Protein AF-A0A527H6I3-F1 (afdb_monomer_lite)

Sequence (97 aa):
QKAIYSLTEMAITLVPILSHLGAWGRVWLPVSEELSIRAELLEKGGPPMWDKFMDELRHEHLGKPLDTASGPSVRATLQAAYEALVASKALAADSAA

Structure (mmCIF, N/CA/C/O backbone):
data_AF-A0A527H6I3-F1
#
_entry.id   AF-A0A527H6I3-F1
#
loop_
_atom_site.group_PDB
_atom_site.id
_atom_site.type_symbol
_atom_site.label_atom_id
_atom_site.label_alt_id
_atom_site.label_comp_id
_atom_site.label_asym_id
_atom_site.label_entity_id
_atom_site.label_seq_id
_atom_site.pdbx_PDB_ins_code
_atom_site.Cartn_x
_atom_site.Cartn_y
_atom_site.Cartn_z
_atom_site.occupancy
_atom_site.B_iso_or_equiv
_atom_site.auth_seq_id
_atom_site.auth_comp_id
_atom_site.auth_asym_id
_atom_site.auth_atom_id
_atom_site.pdbx_PDB_model_num
ATOM 1 N N . GLN A 1 1 ? 12.894 14.609 23.660 1.00 70.81 1 GLN A N 1
ATOM 2 C CA . GLN A 1 1 ? 11.635 13.833 23.712 1.00 70.81 1 GLN A CA 1
ATOM 3 C C . GLN A 1 1 ? 11.277 13.429 22.280 1.00 70.81 1 GLN A C 1
ATOM 5 O O . GLN A 1 1 ? 11.290 14.309 21.431 1.00 70.81 1 GLN A O 1
ATOM 10 N N . LYS A 1 2 ? 11.068 12.137 21.972 1.00 81.56 2 LYS A N 1
ATOM 11 C CA . LYS A 1 2 ? 10.631 11.674 20.634 1.00 81.56 2 LYS A CA 1
ATOM 12 C C . LYS A 1 2 ? 9.108 11.523 20.635 1.00 81.56 2 LYS A C 1
ATOM 14 O O . LYS A 1 2 ? 8.581 10.867 21.527 1.00 81.56 2 LYS A O 1
ATOM 19 N N . ALA A 1 3 ? 8.430 12.124 19.661 1.00 86.38 3 ALA A N 1
ATOM 20 C CA . ALA A 1 3 ? 7.017 11.864 19.410 1.00 86.38 3 ALA A CA 1
ATOM 21 C C . ALA A 1 3 ? 6.875 10.598 18.553 1.00 86.38 3 ALA A C 1
ATOM 23 O O . ALA A 1 3 ? 7.660 10.390 17.626 1.00 86.38 3 ALA A O 1
ATOM 24 N N . ILE A 1 4 ? 5.889 9.760 18.871 1.00 87.44 4 ILE A N 1
ATOM 25 C CA . ILE A 1 4 ? 5.462 8.649 18.016 1.00 87.44 4 ILE A CA 1
ATOM 26 C C . ILE A 1 4 ? 4.257 9.150 17.221 1.00 87.44 4 ILE A C 1
ATOM 28 O O . ILE A 1 4 ? 3.296 9.641 17.811 1.00 87.44 4 ILE A O 1
ATOM 32 N N . TYR A 1 5 ? 4.330 9.049 15.896 1.00 92.62 5 TYR A N 1
ATOM 33 C CA . TYR A 1 5 ? 3.230 9.393 15.000 1.00 92.62 5 TYR A CA 1
ATOM 34 C C . TYR A 1 5 ? 2.532 8.118 14.537 1.00 92.62 5 TYR A C 1
ATOM 36 O O . TYR A 1 5 ? 3.191 7.172 14.106 1.00 92.62 5 TYR A O 1
ATOM 44 N N . SER A 1 6 ? 1.204 8.125 14.596 1.00 95.94 6 SER A N 1
ATOM 45 C CA . SER A 1 6 ? 0.355 7.015 14.169 1.00 95.94 6 SER A CA 1
ATOM 46 C C . SER A 1 6 ? -0.700 7.505 13.191 1.00 95.94 6 SER A C 1
ATOM 48 O O . SER A 1 6 ? -1.178 8.637 13.294 1.00 95.94 6 SER A O 1
ATOM 50 N N . LEU A 1 7 ? -1.077 6.642 12.249 1.00 98.00 7 LEU A N 1
ATOM 51 C CA . LEU A 1 7 ? -2.217 6.899 11.380 1.00 98.00 7 LEU A CA 1
ATOM 52 C C . LEU A 1 7 ? -3.521 6.867 12.180 1.00 98.00 7 LEU A C 1
ATOM 54 O O . LEU A 1 7 ? -3.662 6.107 13.136 1.00 98.00 7 LEU A O 1
ATOM 58 N N . THR A 1 8 ? -4.485 7.681 11.759 1.00 98.44 8 THR A N 1
ATOM 59 C CA . THR A 1 8 ? -5.871 7.593 12.227 1.00 98.44 8 THR A CA 1
ATOM 60 C C . THR A 1 8 ? -6.647 6.600 11.367 1.00 98.44 8 THR A C 1
ATOM 62 O O . THR A 1 8 ? -6.274 6.343 10.222 1.00 98.44 8 THR A O 1
ATOM 65 N N . GLU A 1 9 ? -7.780 6.110 11.872 1.00 98.44 9 GLU A N 1
ATOM 66 C CA . GLU A 1 9 ? -8.712 5.304 11.068 1.00 98.44 9 GLU A CA 1
ATOM 67 C C . GLU A 1 9 ? -9.101 6.030 9.767 1.00 98.44 9 GLU A C 1
ATOM 69 O O . GLU A 1 9 ? -9.089 5.437 8.696 1.00 98.44 9 GLU A O 1
ATOM 74 N N . MET A 1 10 ? -9.338 7.345 9.841 1.00 98.56 10 MET A N 1
ATOM 75 C CA . MET A 1 10 ? -9.664 8.180 8.680 1.00 98.56 10 MET A CA 1
ATOM 76 C C . MET A 1 10 ? -8.550 8.208 7.623 1.00 98.56 10 MET A C 1
ATOM 78 O O . MET A 1 10 ? -8.845 8.282 6.438 1.00 98.56 10 MET A O 1
ATOM 82 N N . ALA A 1 11 ? -7.277 8.171 8.025 1.00 98.50 11 ALA A N 1
ATOM 83 C CA . ALA A 1 11 ? -6.170 8.105 7.073 1.00 98.50 11 ALA A CA 1
ATOM 84 C C . ALA A 1 11 ? -6.034 6.702 6.461 1.00 98.50 11 ALA A C 1
ATOM 86 O O . ALA A 1 11 ? -5.737 6.574 5.276 1.00 98.50 11 ALA A O 1
ATOM 87 N N . ILE A 1 12 ? -6.274 5.653 7.253 1.00 98.69 12 ILE A N 1
ATOM 88 C CA . ILE A 1 12 ? -6.196 4.259 6.798 1.00 98.69 12 ILE A CA 1
ATOM 89 C C . ILE A 1 12 ? -7.254 3.973 5.726 1.00 98.69 12 ILE A C 1
ATOM 91 O O . ILE A 1 12 ? -6.946 3.341 4.718 1.00 98.69 12 ILE A O 1
ATOM 95 N N . THR A 1 13 ? -8.472 4.500 5.869 1.00 98.50 13 THR A N 1
ATOM 96 C CA . THR A 1 13 ? -9.549 4.293 4.884 1.00 98.50 13 THR A CA 1
ATOM 97 C C . THR A 1 13 ? -9.299 4.962 3.526 1.00 98.50 13 THR A C 1
ATOM 99 O O . THR A 1 13 ? -10.050 4.721 2.582 1.00 98.50 13 THR A O 1
ATOM 102 N N . LEU A 1 14 ? -8.226 5.751 3.375 1.00 98.69 14 LEU A N 1
ATOM 103 C CA . LEU A 1 14 ? -7.808 6.321 2.088 1.00 98.69 14 LEU A CA 1
ATOM 104 C C . LEU A 1 14 ? -7.005 5.344 1.213 1.00 98.69 14 LEU A C 1
ATOM 106 O O . LEU A 1 14 ? -6.750 5.661 0.051 1.00 98.69 14 LEU A O 1
ATOM 110 N N . VAL A 1 15 ? -6.615 4.165 1.715 1.00 98.44 15 VAL A N 1
ATOM 111 C CA . VAL A 1 15 ? -5.819 3.177 0.957 1.00 98.44 15 VAL A CA 1
ATOM 112 C C . VAL A 1 15 ? -6.402 2.847 -0.431 1.00 98.44 15 VAL A C 1
ATOM 114 O O . VAL A 1 15 ? -5.629 2.868 -1.396 1.00 98.44 15 VAL A O 1
ATOM 117 N N . PRO A 1 16 ? -7.719 2.612 -0.611 1.00 98.44 16 PRO A N 1
ATOM 118 C CA . PRO A 1 16 ? -8.290 2.379 -1.941 1.00 98.44 16 PRO A CA 1
ATOM 119 C C . PRO A 1 16 ? -8.095 3.566 -2.897 1.00 98.44 16 PRO A C 1
ATOM 121 O O . PRO A 1 16 ? -7.742 3.387 -4.062 1.00 98.44 16 PRO A O 1
ATOM 124 N N . ILE A 1 17 ? -8.252 4.796 -2.398 1.00 98.44 17 ILE A N 1
ATOM 125 C CA . ILE A 1 17 ? -8.091 6.024 -3.193 1.00 98.44 17 ILE A CA 1
ATOM 126 C C . ILE A 1 17 ? -6.634 6.177 -3.636 1.00 98.44 17 ILE A C 1
ATOM 128 O O . ILE A 1 17 ? -6.366 6.448 -4.806 1.00 98.44 17 ILE A O 1
ATOM 132 N N . LEU A 1 18 ? -5.687 5.951 -2.722 1.00 98.12 18 LEU A N 1
ATOM 133 C CA . LEU A 1 18 ? -4.256 5.989 -3.031 1.00 98.12 18 LEU A CA 1
ATOM 134 C C . LEU A 1 18 ? -3.859 4.895 -4.031 1.00 98.12 18 LEU A C 1
ATOM 136 O O . LEU A 1 18 ? -3.037 5.144 -4.911 1.00 98.12 18 LEU A O 1
ATOM 140 N N . SER A 1 19 ? -4.472 3.712 -3.936 1.00 97.75 19 SER A N 1
ATOM 141 C CA . SER A 1 19 ? -4.239 2.605 -4.871 1.00 97.75 19 SER A CA 1
ATOM 142 C C . SER A 1 19 ? -4.701 2.964 -6.284 1.00 97.75 19 SER A C 1
ATOM 144 O O . SER A 1 19 ? -3.944 2.794 -7.240 1.00 97.75 19 SER A O 1
ATOM 146 N N . HIS A 1 20 ? -5.891 3.556 -6.424 1.00 98.12 20 HIS A N 1
ATOM 147 C CA . HIS A 1 20 ? -6.372 4.066 -7.710 1.00 98.12 20 HIS A CA 1
ATOM 148 C C . HIS A 1 20 ? -5.519 5.217 -8.254 1.00 98.12 20 HIS A C 1
ATOM 150 O O . HIS A 1 20 ? -5.236 5.254 -9.451 1.00 98.12 20 HIS A O 1
ATOM 156 N 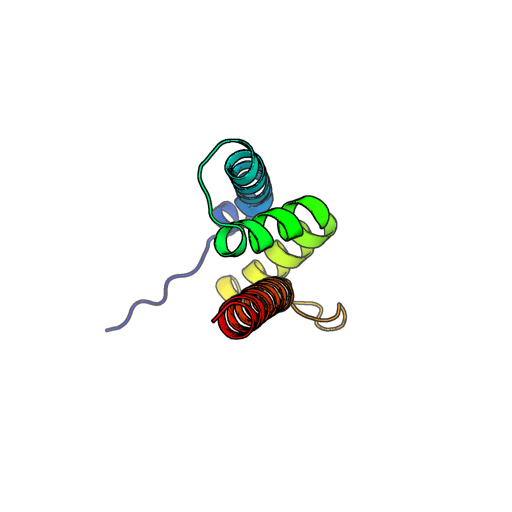N . LEU A 1 21 ? -5.070 6.135 -7.394 1.00 97.75 21 LEU A N 1
ATOM 157 C CA . LEU A 1 21 ? -4.199 7.235 -7.805 1.00 97.75 21 LEU A CA 1
ATOM 158 C C . LEU A 1 21 ? -2.852 6.719 -8.327 1.00 97.75 21 LEU A C 1
ATOM 160 O O . LEU A 1 21 ? -2.376 7.180 -9.363 1.00 97.75 21 LEU A O 1
ATOM 164 N N . GLY A 1 22 ? -2.259 5.736 -7.645 1.00 95.62 22 GLY A N 1
ATOM 165 C CA . GLY A 1 22 ? -1.040 5.069 -8.104 1.00 95.62 22 GLY A CA 1
ATOM 166 C C . GLY A 1 22 ? -1.245 4.342 -9.433 1.00 95.62 22 GLY A C 1
ATOM 167 O O . GLY A 1 22 ? -0.381 4.402 -10.308 1.00 95.62 22 GLY A O 1
ATOM 168 N N . ALA A 1 23 ? -2.405 3.707 -9.615 1.00 95.81 23 ALA A N 1
ATOM 169 C CA . ALA A 1 23 ? -2.747 3.025 -10.856 1.00 95.81 23 ALA A CA 1
ATOM 170 C C . ALA A 1 23 ? -2.860 3.974 -12.048 1.00 95.81 23 ALA A C 1
ATOM 172 O O . ALA A 1 23 ? -2.250 3.742 -13.091 1.00 95.81 23 ALA A O 1
ATOM 173 N N . TRP A 1 24 ? -3.570 5.085 -11.861 1.00 97.44 24 TRP A N 1
ATOM 174 C CA . TRP A 1 24 ? 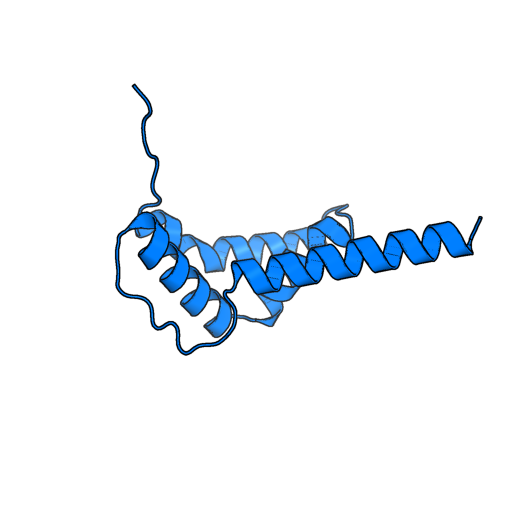-3.609 6.168 -12.833 1.00 97.44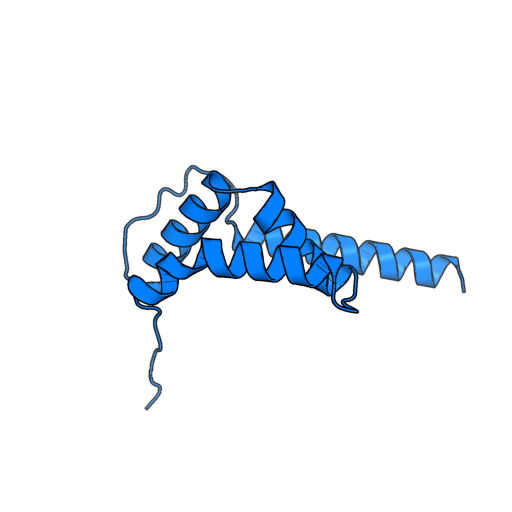 24 TRP A CA 1
ATOM 175 C C . TRP A 1 24 ? -2.198 6.702 -13.124 1.00 97.44 24 TRP A C 1
ATOM 177 O O . TRP A 1 24 ? -1.804 6.811 -14.284 1.00 97.44 24 TRP A O 1
ATOM 187 N N . GLY A 1 25 ? -1.406 6.967 -12.081 1.00 95.75 25 GLY A N 1
ATOM 188 C CA . GLY A 1 25 ? -0.065 7.532 -12.214 1.00 95.75 25 GLY A CA 1
ATOM 189 C C . GLY A 1 25 ? 0.857 6.677 -13.082 1.00 95.75 25 GLY A C 1
ATOM 190 O O . GLY A 1 25 ? 1.565 7.222 -13.923 1.00 95.75 25 GLY A O 1
ATOM 191 N N . ARG A 1 26 ? 0.795 5.344 -12.957 1.00 95.19 26 ARG A N 1
ATOM 192 C CA . ARG A 1 26 ? 1.633 4.446 -13.769 1.00 95.19 26 ARG A CA 1
ATOM 193 C C . ARG A 1 26 ? 1.322 4.488 -15.265 1.00 95.19 26 ARG A C 1
ATOM 195 O O . ARG A 1 26 ? 2.189 4.174 -16.069 1.00 95.19 26 ARG A O 1
ATOM 202 N N . VAL A 1 27 ? 0.083 4.817 -15.632 1.00 94.56 27 VAL A N 1
ATOM 203 C CA . VAL A 1 27 ? -0.356 4.870 -17.035 1.00 94.56 27 VAL A CA 1
ATOM 204 C C . VAL A 1 27 ? -0.024 6.224 -17.663 1.00 94.56 27 VAL A C 1
ATOM 206 O O . VAL A 1 27 ? 0.284 6.286 -18.849 1.00 94.56 27 VAL A O 1
ATOM 209 N N . TRP A 1 28 ? -0.091 7.306 -16.883 1.00 96.44 28 TRP A N 1
ATOM 210 C CA . TRP A 1 28 ? -0.103 8.670 -17.424 1.00 96.44 28 TRP A CA 1
ATOM 211 C C . TRP A 1 28 ? 1.130 9.516 -17.096 1.00 96.44 28 TRP A C 1
ATOM 213 O O . TRP A 1 28 ? 1.329 10.552 -17.729 1.00 96.44 28 TRP A O 1
ATOM 223 N N . LEU A 1 29 ? 1.952 9.117 -16.123 1.00 95.94 29 LEU A N 1
ATOM 224 C CA . LEU A 1 29 ? 3.142 9.863 -15.705 1.00 95.94 29 LEU A CA 1
ATOM 225 C C . LEU A 1 29 ? 4.431 9.127 -16.103 1.00 95.94 29 LEU A C 1
ATOM 227 O O . LEU A 1 29 ? 4.430 7.901 -16.208 1.00 95.94 29 LEU A O 1
ATOM 231 N N . PRO A 1 30 ? 5.557 9.844 -16.292 1.00 92.56 30 PRO A N 1
ATOM 232 C CA . PRO A 1 30 ? 6.845 9.238 -16.627 1.00 92.56 30 PRO A CA 1
ATOM 233 C C . PRO A 1 30 ? 7.494 8.599 -15.387 1.00 92.56 30 PRO A C 1
ATOM 235 O O . PRO A 1 30 ? 8.479 9.102 -14.849 1.00 92.56 30 PRO A O 1
ATOM 238 N N . VAL A 1 31 ? 6.918 7.503 -14.897 1.00 89.94 31 VAL A N 1
ATOM 239 C CA . VAL A 1 31 ? 7.429 6.736 -13.754 1.00 89.94 31 VAL A CA 1
ATOM 240 C C . VAL A 1 31 ? 8.249 5.537 -14.225 1.00 89.94 31 VAL A C 1
ATOM 242 O O . VAL A 1 31 ? 7.928 4.900 -15.226 1.00 89.94 31 VAL A O 1
ATOM 245 N N . SER A 1 32 ? 9.328 5.213 -13.507 1.00 88.81 32 SER A N 1
ATOM 246 C CA . SER A 1 32 ? 10.100 4.005 -13.803 1.00 88.81 32 SER A CA 1
ATOM 247 C C . SER A 1 32 ? 9.317 2.751 -13.409 1.00 88.81 32 SER A C 1
ATOM 249 O O . SER A 1 32 ? 8.468 2.770 -12.514 1.00 88.81 32 SER A O 1
ATOM 251 N N . GLU A 1 33 ? 9.634 1.632 -14.053 1.00 86.06 33 GLU A N 1
ATOM 252 C CA . GLU A 1 33 ? 9.031 0.327 -13.756 1.00 86.06 33 GLU A CA 1
ATOM 253 C C . GLU A 1 33 ? 9.203 -0.066 -12.275 1.00 86.06 33 GLU A C 1
ATOM 255 O O . GLU A 1 33 ? 8.258 -0.505 -11.625 1.00 86.06 33 GLU A O 1
ATOM 260 N N . GLU A 1 34 ? 10.385 0.195 -11.703 1.00 87.81 34 GLU A N 1
ATOM 261 C CA . GLU A 1 34 ? 10.710 -0.076 -10.293 1.00 87.81 34 GLU A CA 1
ATOM 262 C C . GLU A 1 34 ? 9.817 0.700 -9.328 1.00 87.81 34 GLU A C 1
ATOM 264 O O . GLU A 1 34 ? 9.387 0.170 -8.306 1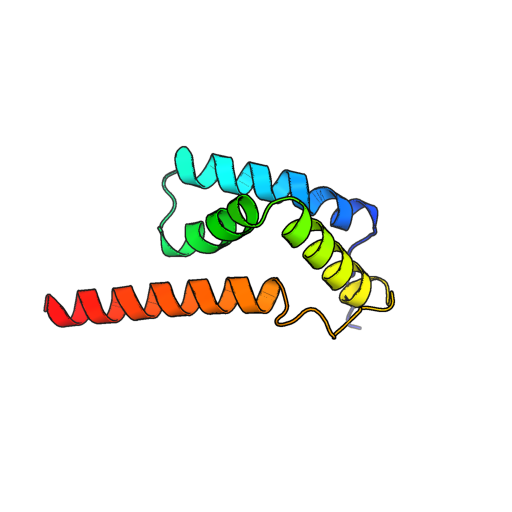.00 87.81 34 GLU A O 1
ATOM 269 N N . LEU A 1 35 ? 9.489 1.948 -9.664 1.00 85.31 35 LEU A N 1
ATOM 270 C CA . LEU A 1 35 ? 8.583 2.767 -8.864 1.00 85.31 35 LEU A CA 1
ATOM 271 C C . LEU A 1 35 ? 7.107 2.414 -9.113 1.00 85.31 35 LEU A C 1
ATOM 273 O O . LEU A 1 35 ? 6.254 2.730 -8.283 1.00 85.31 35 LEU A O 1
ATOM 277 N N . SER A 1 36 ? 6.805 1.721 -10.214 1.00 93.62 36 SER A N 1
ATOM 278 C CA . SER A 1 36 ? 5.442 1.384 -10.641 1.00 93.62 36 SER A CA 1
ATOM 279 C C . SER A 1 36 ? 4.955 0.023 -10.146 1.00 93.62 36 SER A C 1
ATOM 281 O O . SER A 1 36 ? 3.754 -0.140 -9.927 1.00 93.62 36 SER A O 1
ATOM 283 N N . ILE A 1 37 ? 5.854 -0.941 -9.913 1.00 96.19 37 ILE A N 1
ATOM 284 C CA . ILE A 1 37 ? 5.483 -2.335 -9.603 1.00 96.19 37 ILE A CA 1
ATOM 285 C C . ILE A 1 37 ? 4.585 -2.463 -8.367 1.00 96.19 37 ILE A C 1
ATOM 287 O O . ILE A 1 37 ? 3.639 -3.249 -8.344 1.00 96.19 37 ILE A O 1
ATOM 291 N N . ARG A 1 38 ? 4.814 -1.640 -7.338 1.00 96.31 38 ARG A N 1
ATOM 292 C CA . ARG A 1 38 ? 3.984 -1.655 -6.123 1.00 96.31 38 ARG A CA 1
ATOM 293 C C . ARG A 1 38 ? 2.575 -1.139 -6.393 1.00 96.31 38 ARG A C 1
ATOM 295 O O . ARG A 1 38 ? 1.611 -1.705 -5.888 1.00 96.31 38 ARG A O 1
ATOM 302 N N . ALA A 1 39 ? 2.461 -0.083 -7.199 1.00 95.81 39 ALA A N 1
ATOM 303 C CA . ALA A 1 39 ? 1.172 0.457 -7.607 1.00 95.81 39 ALA A CA 1
ATOM 304 C C . ALA A 1 39 ? 0.415 -0.535 -8.501 1.00 95.81 39 ALA A C 1
ATOM 306 O O . ALA A 1 39 ? -0.800 -0.659 -8.386 1.00 95.81 39 ALA A O 1
ATOM 307 N N . GLU A 1 40 ? 1.109 -1.252 -9.387 1.00 96.56 40 GLU A N 1
ATOM 308 C CA . GLU A 1 40 ? 0.540 -2.340 -10.193 1.00 96.56 40 GLU A CA 1
ATOM 309 C C . GLU A 1 40 ? -0.018 -3.475 -9.335 1.00 96.56 40 GLU A C 1
ATOM 311 O O . GLU A 1 40 ? -1.170 -3.870 -9.511 1.00 96.56 40 GLU A O 1
ATOM 316 N N . LEU A 1 41 ? 0.759 -3.963 -8.368 1.00 97.50 41 LEU A N 1
ATOM 317 C CA . LEU A 1 41 ? 0.313 -5.035 -7.482 1.00 97.50 41 LEU A CA 1
ATOM 318 C C . LEU A 1 41 ? -0.856 -4.618 -6.595 1.00 97.50 41 LEU A C 1
ATOM 320 O O . LEU A 1 41 ? -1.792 -5.398 -6.443 1.00 97.50 41 LEU A O 1
ATOM 324 N N . LEU A 1 42 ? -0.836 -3.398 -6.049 1.00 96.75 42 LEU A N 1
ATOM 325 C CA . LEU A 1 42 ? -1.965 -2.880 -5.277 1.00 96.75 42 LEU A CA 1
ATOM 326 C C . LEU A 1 42 ? -3.239 -2.815 -6.122 1.00 96.75 42 LEU A C 1
ATOM 328 O O . LEU A 1 42 ? -4.283 -3.251 -5.657 1.00 96.75 42 LEU A O 1
ATOM 332 N N . GLU A 1 43 ? -3.180 -2.326 -7.361 1.00 96.81 43 GLU A N 1
ATOM 333 C CA . GLU A 1 43 ? -4.359 -2.317 -8.237 1.00 96.81 43 GLU A CA 1
ATOM 334 C C . GLU A 1 43 ? -4.856 -3.730 -8.556 1.00 96.81 43 GLU A C 1
ATOM 336 O O . GLU A 1 43 ? -6.043 -4.002 -8.393 1.00 96.81 43 GLU A O 1
ATOM 341 N N . LYS A 1 44 ? -3.964 -4.632 -8.988 1.00 97.50 44 LYS A N 1
ATOM 342 C CA . LYS A 1 44 ? -4.330 -6.007 -9.366 1.00 97.50 44 LYS A CA 1
ATOM 343 C C . LYS A 1 44 ? -4.850 -6.821 -8.183 1.00 97.50 44 LYS A C 1
ATOM 345 O O . LYS A 1 44 ? -5.728 -7.658 -8.364 1.00 97.50 44 LYS A O 1
ATOM 350 N N . GLY A 1 45 ? -4.315 -6.579 -6.986 1.00 96.50 45 GLY A N 1
ATOM 351 C CA . GLY A 1 45 ? -4.774 -7.205 -5.748 1.00 96.50 45 GLY A CA 1
ATOM 352 C C . GLY A 1 45 ? -6.169 -6.746 -5.321 1.00 96.50 45 GLY A C 1
ATOM 353 O O . GLY A 1 45 ? -6.874 -7.498 -4.647 1.00 96.50 45 GLY A O 1
ATOM 354 N N . GLY A 1 46 ? -6.582 -5.547 -5.745 1.00 97.69 46 GLY A N 1
ATOM 355 C CA . GLY A 1 46 ? -7.942 -5.041 -5.593 1.00 97.69 46 GLY A CA 1
ATOM 356 C C . GLY A 1 46 ? -8.432 -4.958 -4.140 1.00 97.69 46 GLY A C 1
ATOM 357 O O . GLY A 1 46 ? -7.627 -4.979 -3.202 1.00 97.69 46 GLY A O 1
ATOM 358 N N . PRO A 1 47 ? -9.764 -4.895 -3.937 1.00 97.94 47 PRO A N 1
ATOM 359 C CA . PRO A 1 47 ? -10.364 -4.739 -2.614 1.00 97.94 47 PRO A CA 1
ATOM 360 C C . PRO A 1 47 ? -9.864 -5.734 -1.553 1.00 97.94 47 PRO A C 1
ATOM 362 O O . PRO A 1 47 ? -9.510 -5.271 -0.473 1.00 97.94 47 PRO A O 1
ATOM 365 N N . PRO A 1 48 ? -9.702 -7.048 -1.830 1.00 96.31 48 PRO A N 1
ATOM 366 C CA . PRO A 1 48 ? -9.204 -7.985 -0.818 1.00 96.31 48 PRO A CA 1
ATOM 367 C C . PRO A 1 48 ? -7.798 -7.648 -0.302 1.00 96.31 48 PRO A C 1
ATOM 369 O O . PRO A 1 48 ? -7.524 -7.761 0.893 1.00 96.31 48 PRO A O 1
ATOM 372 N N . MET A 1 49 ? -6.894 -7.216 -1.189 1.00 97.12 49 MET A N 1
ATOM 373 C CA . MET A 1 49 ? -5.547 -6.806 -0.787 1.00 97.12 49 MET A CA 1
ATOM 374 C C . MET A 1 49 ? -5.569 -5.474 -0.033 1.00 97.12 49 MET A C 1
ATOM 376 O O . MET A 1 49 ? -4.786 -5.291 0.897 1.00 97.12 49 MET A O 1
ATOM 380 N N . TRP A 1 50 ? -6.461 -4.551 -0.402 1.00 97.88 50 TRP A N 1
ATOM 381 C CA . TRP A 1 50 ? -6.614 -3.273 0.297 1.00 97.88 50 TRP A CA 1
ATOM 382 C C . TRP A 1 50 ? -7.187 -3.457 1.694 1.00 97.88 50 TRP A C 1
ATOM 384 O O . TRP A 1 50 ? -6.674 -2.843 2.623 1.00 97.88 50 TRP A O 1
ATOM 394 N N . ASP A 1 51 ? -8.190 -4.319 1.858 1.00 97.38 51 ASP A N 1
ATOM 395 C CA . ASP A 1 51 ? -8.785 -4.639 3.156 1.00 97.38 51 ASP A CA 1
ATOM 396 C C . ASP A 1 51 ? -7.738 -5.240 4.089 1.00 97.38 51 ASP A C 1
ATOM 398 O O . ASP A 1 51 ? -7.518 -4.723 5.186 1.00 97.38 51 ASP A O 1
ATOM 402 N N . LYS A 1 52 ? -6.982 -6.231 3.596 1.00 97.00 52 LYS A N 1
ATOM 403 C CA . LYS A 1 52 ? -5.841 -6.789 4.325 1.00 97.00 52 LYS A CA 1
ATOM 404 C C . LYS A 1 52 ? -4.825 -5.709 4.701 1.00 97.00 52 LYS A C 1
ATOM 406 O O . LYS A 1 52 ? -4.347 -5.678 5.832 1.00 97.00 52 LYS A O 1
ATOM 411 N N . PHE A 1 53 ? -4.494 -4.807 3.776 1.00 97.56 53 PHE A N 1
ATOM 412 C CA . PHE A 1 53 ? -3.524 -3.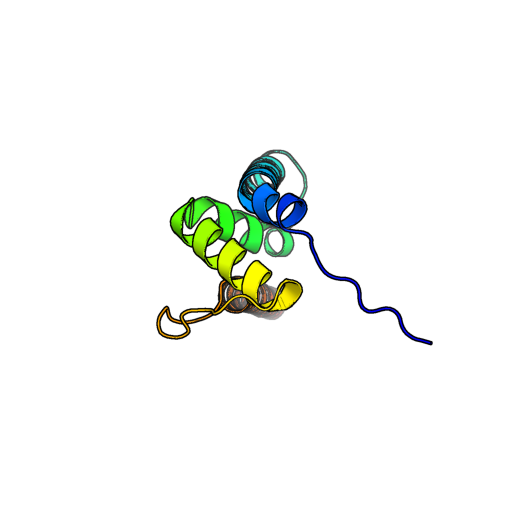752 4.053 1.00 97.56 53 PHE A CA 1
ATOM 413 C C . PHE A 1 53 ? -4.039 -2.759 5.101 1.00 97.56 53 PHE A C 1
ATOM 415 O O . PHE A 1 53 ? -3.296 -2.355 5.993 1.00 97.56 53 PHE A O 1
ATOM 422 N N . MET A 1 54 ? -5.315 -2.383 5.031 1.00 98.19 54 MET A N 1
ATOM 423 C CA . MET A 1 54 ? -5.944 -1.534 6.036 1.00 98.19 54 MET A CA 1
ATOM 424 C C . MET A 1 54 ? -5.946 -2.210 7.410 1.00 98.19 54 MET A C 1
ATOM 426 O O . MET A 1 54 ? -5.639 -1.548 8.398 1.00 98.19 54 MET A O 1
ATOM 430 N N . ASP A 1 55 ? -6.205 -3.515 7.490 1.00 97.75 55 ASP A N 1
ATOM 431 C CA . ASP A 1 55 ? -6.142 -4.264 8.750 1.00 97.75 55 ASP A CA 1
ATOM 432 C C . ASP A 1 55 ? -4.721 -4.331 9.321 1.00 97.75 55 ASP A C 1
ATOM 434 O O . ASP A 1 55 ? -4.526 -4.098 10.517 1.00 97.75 55 ASP A O 1
ATOM 438 N N . GLU A 1 56 ? -3.710 -4.538 8.473 1.00 97.50 56 GLU A N 1
ATOM 439 C CA . GLU A 1 56 ? -2.299 -4.447 8.868 1.00 97.50 56 GLU A CA 1
ATOM 440 C C . GLU A 1 56 ? -1.954 -3.055 9.427 1.00 97.50 56 GLU A C 1
ATOM 442 O O . GLU A 1 56 ? -1.310 -2.945 10.473 1.00 97.50 56 GLU A O 1
ATOM 447 N N . LEU A 1 57 ? -2.426 -1.979 8.786 1.00 97.75 57 LEU A N 1
ATOM 448 C CA . LEU A 1 57 ? -2.210 -0.607 9.261 1.00 97.75 57 LEU A CA 1
ATOM 449 C C . LEU A 1 57 ? -2.949 -0.324 10.574 1.00 97.75 57 LEU A C 1
ATOM 451 O O . LEU A 1 57 ? -2.409 0.352 11.450 1.00 97.75 57 LEU A O 1
ATOM 455 N N . ARG A 1 58 ? -4.167 -0.846 10.749 1.00 98.00 58 ARG A N 1
ATOM 456 C CA . ARG A 1 58 ? -4.918 -0.734 12.009 1.00 98.00 58 ARG A CA 1
ATOM 457 C C . ARG A 1 58 ? -4.213 -1.468 13.141 1.00 98.00 58 ARG A C 1
ATOM 459 O O . ARG A 1 58 ? -4.201 -0.976 14.270 1.00 98.00 58 ARG A O 1
ATOM 466 N N . HIS A 1 59 ? -3.618 -2.620 12.859 1.00 96.88 59 HIS A N 1
ATOM 467 C CA . HIS A 1 59 ? -2.802 -3.333 13.829 1.00 96.88 59 HIS A CA 1
ATOM 468 C C . HIS A 1 59 ? -1.578 -2.510 14.242 1.00 96.88 59 HIS A C 1
ATOM 470 O O . HIS A 1 59 ? -1.391 -2.252 15.431 1.00 96.88 59 HIS A O 1
ATOM 476 N N . GLU A 1 60 ? -0.808 -2.025 13.265 1.00 95.88 60 GLU A N 1
ATOM 477 C CA . GLU A 1 60 ? 0.435 -1.277 13.494 1.00 95.88 60 GLU A CA 1
ATOM 478 C C . GLU A 1 60 ? 0.201 0.069 14.200 1.00 95.88 60 GLU A C 1
ATOM 480 O O . GLU A 1 60 ? 0.951 0.433 15.106 1.00 95.88 60 GLU A O 1
ATOM 485 N N . HIS A 1 61 ? -0.840 0.813 13.816 1.00 97.31 61 HIS A N 1
ATOM 486 C CA . HIS A 1 61 ? -1.037 2.193 14.273 1.00 97.31 61 HIS A CA 1
ATOM 487 C C . HIS A 1 61 ? -2.090 2.361 15.370 1.00 97.31 61 HIS A C 1
ATOM 489 O O . HIS A 1 61 ? -2.003 3.323 16.135 1.00 97.31 61 HIS A O 1
ATOM 495 N N . LEU A 1 62 ? -3.074 1.457 15.452 1.00 97.44 62 LEU A N 1
ATOM 496 C CA . LEU A 1 62 ? -4.215 1.557 16.373 1.00 97.44 62 LEU A CA 1
ATOM 497 C C . LEU A 1 62 ? -4.294 0.390 17.373 1.00 97.44 62 LEU A C 1
ATOM 499 O O . LEU A 1 62 ? -5.216 0.361 18.190 1.00 97.44 62 LEU A O 1
ATOM 503 N N . GLY A 1 63 ? -3.368 -0.577 17.318 1.00 96.25 63 GLY A N 1
ATOM 504 C CA . GLY A 1 63 ? -3.326 -1.724 18.233 1.00 96.25 63 GLY A CA 1
ATOM 505 C C . GLY A 1 63 ? -4.487 -2.708 18.061 1.00 96.25 63 GLY A C 1
ATOM 506 O O . GLY A 1 63 ? -4.811 -3.452 18.988 1.00 96.25 63 GLY A O 1
ATOM 507 N N . LYS A 1 64 ? -5.155 -2.703 16.901 1.00 96.81 64 LYS A N 1
ATOM 508 C CA . LYS A 1 64 ? -6.221 -3.666 16.594 1.00 96.81 64 LYS A CA 1
ATOM 509 C C . LYS A 1 64 ? -5.635 -5.079 16.449 1.00 96.81 64 LYS A C 1
ATOM 511 O O . LYS A 1 64 ? -4.491 -5.214 16.022 1.00 96.81 64 LYS A O 1
ATOM 516 N N . PRO A 1 65 ? -6.373 -6.143 16.801 1.00 94.50 65 PRO A N 1
ATOM 517 C CA . PRO A 1 65 ? -5.914 -7.503 16.533 1.00 94.50 65 PRO A CA 1
ATOM 518 C C . PRO A 1 65 ? -5.787 -7.731 15.020 1.00 94.50 65 PRO A C 1
ATOM 520 O O . PRO A 1 65 ? -6.611 -7.233 14.255 1.00 94.50 65 PRO A O 1
ATOM 523 N N . LEU A 1 66 ? -4.769 -8.487 14.610 1.00 92.88 66 LEU A N 1
ATOM 524 C CA . LEU A 1 66 ? -4.547 -8.899 13.225 1.00 92.88 66 LEU A CA 1
ATOM 525 C C . LEU A 1 66 ? -4.598 -10.420 13.140 1.00 92.88 66 LEU A C 1
ATOM 527 O O . LEU A 1 66 ? -3.986 -11.099 13.967 1.00 92.88 66 LEU A O 1
ATOM 531 N N . ASP A 1 67 ? -5.280 -10.946 12.128 1.00 84.81 67 ASP A N 1
ATOM 532 C CA . ASP A 1 67 ? -5.193 -12.365 11.806 1.00 84.81 67 ASP A CA 1
ATOM 533 C C . ASP A 1 67 ? -3.896 -12.652 11.034 1.00 84.81 67 ASP A C 1
ATOM 535 O O . ASP A 1 67 ? -3.751 -12.333 9.851 1.00 84.81 67 ASP A O 1
ATOM 539 N N . THR A 1 68 ? -2.932 -13.261 11.720 1.00 78.00 68 THR A N 1
ATOM 540 C CA . THR A 1 68 ? -1.618 -13.597 11.162 1.00 78.00 68 THR A CA 1
ATOM 541 C C . THR A 1 68 ? -1.622 -14.876 10.323 1.00 78.00 68 THR A C 1
ATOM 543 O O . THR A 1 68 ? -0.606 -15.190 9.702 1.00 78.00 68 THR A O 1
ATOM 546 N N . ALA A 1 69 ? -2.742 -15.604 10.241 1.00 77.50 69 ALA A N 1
ATOM 547 C CA . ALA A 1 69 ? -2.842 -16.823 9.438 1.00 77.50 69 ALA A CA 1
ATOM 548 C C . ALA A 1 69 ? -2.902 -16.554 7.920 1.00 77.50 69 ALA A C 1
ATOM 550 O O . ALA A 1 69 ? -2.721 -17.467 7.115 1.00 77.50 69 ALA A O 1
ATOM 551 N N . SER A 1 70 ? -3.108 -15.301 7.505 1.00 74.75 70 SER A N 1
ATOM 552 C CA . SER A 1 70 ? -3.425 -14.914 6.122 1.00 74.75 70 SER A CA 1
ATOM 553 C C . SER A 1 70 ? -2.212 -14.777 5.175 1.00 74.75 70 SER A C 1
ATOM 555 O O . SER A 1 70 ? -2.270 -14.040 4.184 1.00 74.75 70 SER A O 1
ATOM 557 N N . GLY A 1 71 ? -1.100 -15.466 5.449 1.00 85.75 71 GLY A N 1
ATOM 558 C CA . GLY A 1 71 ? 0.113 -15.437 4.618 1.00 85.75 71 GLY A CA 1
ATOM 559 C C . GLY A 1 71 ? 0.953 -14.152 4.762 1.00 85.75 71 GLY A C 1
ATOM 560 O O . GLY A 1 71 ? 0.778 -13.410 5.729 1.00 85.75 71 GLY A O 1
ATOM 561 N N . PRO A 1 72 ? 1.882 -13.862 3.825 1.00 92.38 72 PRO A N 1
ATOM 562 C CA . PRO A 1 72 ? 2.810 -12.732 3.943 1.00 92.38 72 PRO A CA 1
ATOM 563 C C . PRO A 1 72 ? 2.074 -11.390 3.969 1.00 92.38 72 PRO A C 1
ATOM 565 O O . PRO A 1 72 ? 1.029 -11.247 3.331 1.00 92.38 72 PRO A O 1
ATOM 568 N N . SER A 1 73 ? 2.620 -10.397 4.678 1.00 95.19 73 SER A N 1
ATOM 569 C CA . SER A 1 73 ? 1.992 -9.075 4.750 1.00 95.19 73 SER A CA 1
ATOM 570 C C . SER A 1 73 ? 1.941 -8.388 3.385 1.00 95.19 73 SER A C 1
ATOM 572 O O . SER A 1 73 ? 2.746 -8.679 2.488 1.00 95.19 73 SER A O 1
ATOM 574 N N . VAL A 1 74 ? 1.016 -7.446 3.216 1.00 96.62 74 VAL A N 1
ATOM 575 C CA . VAL A 1 74 ? 0.930 -6.640 1.994 1.00 96.62 74 VAL A CA 1
ATOM 576 C C . VAL A 1 74 ? 2.240 -5.884 1.785 1.00 96.62 74 VAL A C 1
ATOM 578 O O . VAL A 1 74 ? 2.818 -5.948 0.700 1.00 96.62 74 VAL A O 1
ATOM 581 N N . ARG A 1 75 ? 2.791 -5.268 2.840 1.00 95.25 75 ARG A N 1
ATOM 582 C CA . ARG A 1 75 ? 4.094 -4.578 2.776 1.00 95.25 75 ARG A CA 1
ATOM 583 C C . ARG A 1 75 ? 5.228 -5.511 2.334 1.00 95.25 75 ARG A C 1
ATOM 585 O O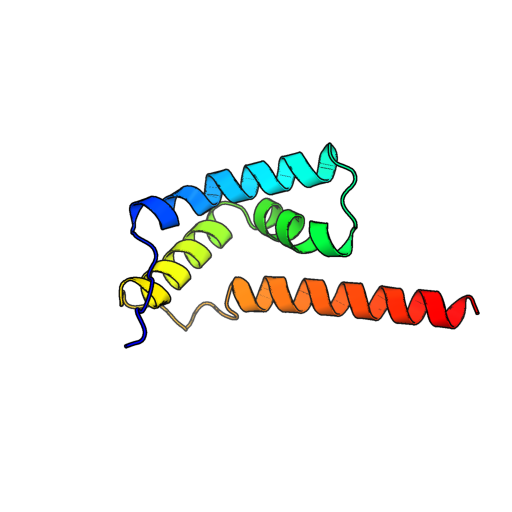 . ARG A 1 75 ? 6.016 -5.120 1.477 1.00 95.25 75 ARG A O 1
ATOM 592 N N . ALA A 1 76 ? 5.296 -6.732 2.871 1.00 96.12 76 ALA A N 1
ATOM 593 C CA . ALA A 1 76 ? 6.315 -7.711 2.488 1.00 96.12 76 ALA A CA 1
ATOM 594 C C . ALA A 1 76 ? 6.173 -8.142 1.022 1.00 96.12 76 ALA A C 1
ATOM 596 O O . ALA A 1 76 ? 7.162 -8.196 0.296 1.00 96.12 76 ALA A O 1
ATOM 597 N N . THR A 1 77 ? 4.941 -8.371 0.565 1.00 96.50 77 THR A N 1
ATOM 598 C CA . THR A 1 77 ? 4.646 -8.731 -0.830 1.00 96.50 77 THR A CA 1
ATOM 599 C C . THR A 1 77 ? 5.098 -7.630 -1.797 1.00 96.50 77 THR A C 1
ATOM 601 O O . THR A 1 77 ? 5.769 -7.901 -2.791 1.00 96.50 77 THR A O 1
ATOM 604 N N . LEU A 1 78 ? 4.789 -6.368 -1.480 1.00 96.62 78 LEU A N 1
ATOM 605 C CA . LEU A 1 78 ? 5.185 -5.211 -2.290 1.00 96.62 78 LEU A CA 1
ATOM 606 C C . LEU A 1 78 ? 6.704 -4.970 -2.279 1.00 96.62 78 LEU A C 1
ATOM 608 O O . LEU A 1 78 ? 7.271 -4.553 -3.292 1.00 96.62 78 LEU A O 1
ATOM 612 N N . GLN A 1 79 ? 7.368 -5.216 -1.146 1.00 96.38 79 GLN A N 1
ATOM 613 C CA . GLN A 1 79 ? 8.821 -5.102 -1.026 1.00 96.38 79 GLN A CA 1
ATOM 614 C C . GLN A 1 79 ? 9.531 -6.169 -1.868 1.00 96.38 79 GLN A C 1
ATOM 616 O O . GLN A 1 79 ? 10.404 -5.820 -2.659 1.00 96.38 79 GLN A O 1
ATOM 621 N N . ALA A 1 80 ? 9.104 -7.430 -1.769 1.00 96.94 80 ALA A N 1
ATOM 622 C CA . ALA A 1 80 ? 9.694 -8.535 -2.521 1.00 96.94 80 ALA A CA 1
ATOM 623 C C . ALA A 1 80 ? 9.594 -8.324 -4.041 1.00 96.94 80 ALA A C 1
ATOM 625 O O . ALA A 1 80 ? 10.550 -8.571 -4.772 1.00 96.94 80 ALA A O 1
ATOM 626 N N . ALA A 1 81 ? 8.460 -7.810 -4.526 1.00 96.00 81 ALA A N 1
ATOM 627 C CA . ALA A 1 81 ? 8.284 -7.515 -5.946 1.00 96.00 81 ALA A CA 1
ATOM 628 C C . ALA A 1 81 ? 9.218 -6.404 -6.449 1.00 96.00 81 ALA A C 1
ATOM 630 O O . ALA A 1 81 ? 9.765 -6.498 -7.546 1.00 96.00 81 ALA A O 1
ATOM 631 N N . TYR A 1 82 ? 9.425 -5.366 -5.635 1.00 95.56 82 TYR A N 1
ATOM 632 C CA . TYR A 1 82 ? 10.388 -4.310 -5.938 1.00 95.56 82 TYR A CA 1
ATOM 633 C C . TYR A 1 82 ? 11.817 -4.861 -6.017 1.00 95.56 82 TYR A C 1
ATOM 635 O O . TYR A 1 82 ? 12.520 -4.604 -6.990 1.00 95.56 82 TYR A O 1
ATOM 643 N N . GLU A 1 83 ? 12.230 -5.652 -5.026 1.00 96.75 83 GLU A N 1
ATOM 644 C CA . GLU A 1 83 ? 13.574 -6.237 -4.974 1.00 96.75 83 GLU A CA 1
ATOM 645 C C . GLU A 1 83 ? 13.843 -7.170 -6.157 1.00 96.75 83 GLU A C 1
ATOM 647 O O . GLU A 1 83 ? 14.904 -7.085 -6.775 1.00 96.75 83 GLU A O 1
ATOM 652 N N . ALA A 1 84 ? 12.868 -8.008 -6.521 1.00 95.44 84 ALA A N 1
ATOM 653 C CA . ALA A 1 84 ? 12.971 -8.892 -7.678 1.00 95.44 84 ALA A CA 1
ATOM 654 C C . ALA A 1 84 ? 13.164 -8.108 -8.986 1.00 95.44 84 ALA A C 1
ATOM 656 O O . ALA A 1 84 ? 13.992 -8.481 -9.819 1.00 95.44 84 ALA A O 1
ATOM 657 N N . LEU A 1 85 ? 12.438 -7.000 -9.154 1.00 94.75 85 LEU A N 1
ATOM 658 C CA . LEU A 1 85 ? 12.533 -6.173 -10.351 1.00 94.75 85 LEU A CA 1
ATOM 659 C C . LEU A 1 85 ? 13.881 -5.442 -10.441 1.00 94.75 85 LEU A C 1
ATOM 661 O O . LEU A 1 85 ? 14.512 -5.437 -11.498 1.00 94.75 85 LEU A O 1
ATOM 665 N N . VAL A 1 86 ? 14.353 -4.878 -9.325 1.00 94.69 86 VAL A N 1
ATOM 666 C CA . VAL A 1 86 ? 15.681 -4.248 -9.243 1.00 94.69 86 VAL A CA 1
ATOM 667 C C . VAL A 1 86 ? 16.780 -5.262 -9.570 1.00 94.69 86 VAL A C 1
ATOM 669 O O . VAL A 1 86 ? 17.658 -4.971 -10.382 1.00 94.69 86 VAL A O 1
ATOM 672 N N . ALA A 1 87 ? 16.710 -6.468 -9.000 1.00 94.50 87 ALA A N 1
ATOM 673 C CA . ALA A 1 87 ? 17.676 -7.530 -9.272 1.00 94.50 87 ALA A CA 1
ATOM 674 C C . ALA A 1 87 ? 17.671 -7.948 -10.753 1.00 94.50 87 ALA A C 1
ATOM 676 O O . ALA A 1 87 ? 18.732 -8.068 -11.363 1.00 94.50 87 ALA A O 1
ATOM 677 N N . SER A 1 88 ? 16.489 -8.107 -11.358 1.00 92.12 88 SER A N 1
ATOM 678 C CA . SER A 1 88 ? 16.363 -8.442 -12.782 1.00 92.12 88 SER A CA 1
ATOM 679 C C . SER A 1 88 ? 17.007 -7.390 -13.685 1.00 92.12 88 SER A C 1
ATOM 681 O O . SER A 1 88 ? 17.632 -7.735 -14.687 1.00 92.12 88 SER A O 1
ATOM 683 N N . LYS A 1 89 ? 16.864 -6.106 -13.348 1.00 90.38 89 LYS A N 1
ATOM 684 C CA . LYS A 1 89 ? 17.453 -5.017 -14.132 1.00 90.38 89 LYS A CA 1
ATOM 685 C C . LYS A 1 89 ? 18.961 -4.917 -13.977 1.00 90.38 89 LYS A C 1
ATOM 687 O O . LYS A 1 89 ? 19.636 -4.670 -14.971 1.00 90.38 89 LYS A O 1
ATOM 692 N N . ALA A 1 90 ? 19.481 -5.143 -12.772 1.00 90.81 90 ALA A N 1
ATOM 693 C CA . ALA A 1 90 ? 20.922 -5.212 -12.547 1.00 90.81 90 ALA A CA 1
ATOM 694 C C . ALA A 1 90 ? 21.558 -6.315 -13.413 1.00 90.81 90 ALA A C 1
ATOM 696 O O . ALA A 1 90 ? 22.496 -6.049 -14.156 1.00 90.81 90 ALA A O 1
ATOM 697 N N . LEU A 1 91 ? 20.962 -7.514 -13.425 1.00 90.31 91 LEU A N 1
ATOM 698 C CA . LEU A 1 91 ? 21.423 -8.630 -14.261 1.00 90.31 91 LEU A CA 1
ATOM 699 C C . LEU A 1 91 ? 21.362 -8.319 -15.766 1.00 90.31 91 LEU A C 1
ATOM 701 O O . LEU A 1 91 ? 22.255 -8.710 -16.520 1.00 90.31 91 LEU A O 1
ATOM 705 N N . ALA A 1 92 ? 20.314 -7.622 -16.214 1.00 89.12 92 ALA A N 1
ATOM 706 C CA . ALA A 1 92 ? 20.175 -7.217 -17.611 1.00 89.12 92 ALA A CA 1
ATOM 707 C C . ALA A 1 92 ? 21.222 -6.168 -18.022 1.00 89.12 92 ALA A C 1
ATOM 709 O O . ALA A 1 92 ? 21.735 -6.232 -19.137 1.00 89.12 92 ALA A O 1
ATOM 710 N N . ALA A 1 93 ? 21.556 -5.232 -17.129 1.00 85.75 93 ALA A N 1
ATOM 711 C CA . ALA A 1 93 ? 22.603 -4.241 -17.360 1.00 85.75 93 ALA A CA 1
ATOM 712 C C . ALA A 1 93 ? 23.995 -4.890 -17.430 1.00 85.75 93 ALA A C 1
ATOM 714 O O . ALA A 1 93 ? 24.751 -4.586 -18.349 1.00 85.75 93 ALA A O 1
ATOM 715 N N . ASP A 1 94 ? 24.295 -5.830 -16.529 1.00 78.31 94 ASP A N 1
ATOM 716 C CA . ASP A 1 94 ? 25.571 -6.560 -16.509 1.00 78.31 94 ASP A CA 1
ATOM 717 C C . ASP A 1 94 ? 25.751 -7.466 -17.736 1.00 78.31 94 ASP A C 1
ATOM 719 O O . ASP A 1 94 ? 26.866 -7.656 -18.207 1.00 78.31 94 ASP A O 1
ATOM 723 N N . SER A 1 95 ? 24.661 -8.013 -18.285 1.00 74.25 95 SER A N 1
ATOM 724 C CA . SER A 1 95 ? 24.705 -8.854 -19.495 1.00 74.25 95 SER A CA 1
ATOM 725 C C . SER A 1 95 ? 24.868 -8.050 -20.793 1.00 74.25 95 SER A C 1
ATOM 727 O O . SER A 1 95 ? 25.142 -8.632 -21.842 1.00 74.25 95 SER A O 1
ATOM 729 N N . ALA A 1 96 ? 24.636 -6.736 -20.745 1.00 66.06 96 ALA A N 1
ATOM 730 C CA . ALA A 1 96 ? 24.742 -5.829 -21.886 1.00 66.06 96 ALA A CA 1
ATOM 731 C C . ALA A 1 96 ? 26.080 -5.061 -21.933 1.00 66.06 96 ALA A C 1
ATOM 733 O O . ALA A 1 96 ? 26.309 -4.323 -22.896 1.00 66.06 96 ALA A O 1
ATOM 734 N N . ALA A 1 97 ? 26.925 -5.215 -20.906 1.00 58.97 97 ALA A N 1
ATOM 735 C CA . ALA A 1 97 ? 28.258 -4.621 -20.777 1.00 58.97 97 ALA A CA 1
ATOM 736 C C . ALA A 1 97 ? 29.359 -5.610 -21.191 1.00 58.97 97 ALA A C 1
ATOM 738 O O . ALA A 1 97 ? 30.379 -5.134 -21.742 1.00 58.97 97 ALA A O 1
#

Foldseek 3Di:
DDDDDADDLVRLVCQLVVLVVLVVCVVPPPDDPLSNQLSVCSVVVPPVLSVQQSLVSCCVGVVDDHDPVPDDGSVVVSVVRSVVVVVVVVVVVVVVD

pLDDT: mean 93.12, std 7.48, range [58.97, 98.69]

Secondary structure (DSSP, 8-state):
-PPPP---HHHHTTHHHHHHHHHHHHHHS---HHHHHHHHHHHHHHHHHHHHHHHHHHHHHH-----TTS-S-HHHHHHHHHHHHHHHHHHHHHHT-

Radius of gyration: 16.11 Å; chains: 1; bounding box: 39×31×46 Å